Protein AF-A0A0Q7NDL2-F1 (afdb_monomer)

Solvent-accessible surface area (backbone atoms only — not comparable to full-atom values): 8083 Å² total; per-residue (Å²): 138,89,90,81,94,76,81,85,76,84,86,78,86,80,79,78,81,85,84,66,73,67,64,57,53,47,50,48,51,44,33,48,52,9,50,52,29,30,60,51,12,46,48,45,44,47,41,58,76,72,66,52,86,38,58,40,90,64,31,61,61,50,29,50,50,54,10,52,52,30,28,53,49,9,52,46,37,44,74,40,37,72,48,50,76,71,34,69,70,50,41,53,51,52,34,50,51,25,51,51,47,27,51,50,38,52,49,49,50,70,77,39,50,93,31,34,30,72,71,36,47,50,51,47,51,49,51,25,52,53,26,52,50,44,29,50,50,56,52,48,57,53,54,64,72,77,108

Foldseek 3Di:
DDDDPPPPDDDDDPPVPDDPPLLVVLLVLLLVLLVVLLVLLVVLVVCVVVVHPFFDDCLNVLSPCLSVVSNVLSVVSNVCSVVLQPDVVVLCVLLVVLVVLLVVLVVCCVVCVVGGDPVSNVSSVVSSVSSNVSNVSSVVSNVVVVD

Nearest PDB structures (foldseek):
  4etr-assembly2_B  TM=4.478E-01  e=3.528E+00  Pseudomonas aeruginosa PAO1
  4wpe-assembly1_A-2  TM=2.723E-01  e=2.191E+00  Saccharomyces cerevisiae S288C
  7myz-assembly1_C  TM=2.893E-01  e=4.136E+00  Homo sapiens

Sequence (147 aa):
MTSQVATVRMAYATKTSTGGAPVDVSSWTLRGVGAIRVLYGLVPLATLILGTDVGTGMAVPVFVVVGLVSVLLGLATVALTPRLLSRDDAVLTAVGVDAILVVLGVAALMVGWDQFTVAAAAVVLGGVVIGALSAAVVAIVTAVREA

Structure (mmCIF, N/CA/C/O backbone):
data_AF-A0A0Q7NDL2-F1
#
_entry.id   AF-A0A0Q7NDL2-F1
#
loop_
_atom_site.group_PDB
_atom_site.id
_atom_site.type_symbol
_atom_site.label_atom_id
_atom_site.label_alt_id
_atom_site.label_comp_id
_atom_site.label_asym_id
_atom_site.label_entity_id
_atom_site.label_seq_id
_atom_site.pdbx_PDB_ins_code
_atom_site.Cartn_x
_atom_site.Cartn_y
_atom_site.Cartn_z
_atom_site.occupancy
_atom_site.B_iso_or_equiv
_atom_site.auth_seq_id
_atom_site.auth_comp_id
_atom_site.auth_asym_id
_atom_site.auth_atom_id
_atom_site.pdbx_PDB_model_num
ATOM 1 N N . MET A 1 1 ? -20.482 39.141 55.958 1.00 41.72 1 MET A N 1
ATOM 2 C CA . MET A 1 1 ? -19.026 39.395 55.907 1.00 41.72 1 MET A CA 1
ATOM 3 C C . MET A 1 1 ? -18.343 38.224 56.604 1.00 41.72 1 MET A C 1
ATOM 5 O O . MET A 1 1 ? -18.544 38.056 57.792 1.00 41.72 1 MET A O 1
ATOM 9 N N . THR A 1 2 ? -17.932 37.201 55.847 1.00 49.91 2 THR A N 1
ATOM 10 C CA . THR A 1 2 ? -16.568 36.977 55.296 1.00 49.91 2 THR A CA 1
ATOM 11 C C . THR A 1 2 ? -15.677 36.192 56.255 1.00 49.91 2 THR A C 1
ATOM 13 O O . THR A 1 2 ? -15.144 36.779 57.185 1.00 49.91 2 THR A O 1
ATOM 16 N N . SER A 1 3 ? -15.476 34.898 55.979 1.00 45.28 3 SER A N 1
ATOM 17 C CA . SER A 1 3 ? -14.188 34.196 56.133 1.00 45.28 3 SER A CA 1
ATOM 18 C C . SER A 1 3 ? -14.387 32.689 55.933 1.00 45.28 3 SER A C 1
ATOM 20 O O . SER A 1 3 ? -14.753 31.992 56.869 1.00 45.28 3 SER A O 1
ATOM 22 N N . GLN A 1 4 ? -14.197 32.203 54.704 1.00 43.12 4 GLN A N 1
ATOM 23 C CA . GLN A 1 4 ? -13.490 30.944 54.398 1.00 43.12 4 GLN A CA 1
ATOM 24 C C . GLN A 1 4 ? -13.441 30.745 52.874 1.00 43.12 4 GLN A C 1
ATOM 26 O O . GLN A 1 4 ? -13.875 29.753 52.305 1.00 43.12 4 GLN A O 1
ATOM 31 N N . VAL A 1 5 ? -12.867 31.745 52.198 1.00 47.00 5 VAL A N 1
ATOM 32 C CA . VAL A 1 5 ? -12.422 31.682 50.792 1.00 47.00 5 VAL A CA 1
ATOM 33 C C . VAL A 1 5 ? -10.950 31.218 50.749 1.00 47.00 5 VAL A C 1
ATOM 35 O O . VAL A 1 5 ? -10.166 31.638 49.912 1.00 47.00 5 VAL A O 1
ATOM 38 N N . ALA A 1 6 ? -10.520 30.368 51.686 1.00 43.03 6 ALA A N 1
ATOM 39 C CA . ALA A 1 6 ? -9.099 30.067 51.903 1.00 43.03 6 ALA A CA 1
ATOM 40 C C . ALA A 1 6 ? -8.807 28.567 52.062 1.00 43.03 6 ALA A C 1
ATOM 42 O O . ALA A 1 6 ? -8.009 28.164 52.900 1.00 43.03 6 ALA A O 1
ATOM 43 N N . THR A 1 7 ? -9.433 27.725 51.240 1.00 44.97 7 THR A N 1
ATOM 44 C CA . THR A 1 7 ? -8.969 26.336 51.041 1.00 44.97 7 THR A CA 1
ATOM 45 C C . THR A 1 7 ? -8.846 26.005 49.555 1.00 44.97 7 THR A C 1
ATOM 47 O O . THR A 1 7 ? -9.022 24.876 49.116 1.00 44.97 7 THR A O 1
ATOM 50 N N . VAL A 1 8 ? -8.502 27.016 48.755 1.00 47.22 8 VAL A N 1
ATOM 51 C CA . VAL A 1 8 ? -7.820 26.809 47.479 1.00 47.22 8 VAL A CA 1
ATOM 52 C C . VAL A 1 8 ? -6.328 26.818 47.790 1.00 47.22 8 VAL A C 1
ATOM 54 O O . VAL A 1 8 ? -5.755 27.894 47.929 1.00 47.22 8 VAL A O 1
ATOM 57 N N . ARG A 1 9 ? -5.721 25.634 47.938 1.00 39.97 9 ARG A N 1
ATOM 58 C CA . ARG A 1 9 ? -4.350 25.274 47.509 1.00 39.97 9 ARG A CA 1
ATOM 59 C C . ARG A 1 9 ? -3.859 24.033 48.260 1.00 39.97 9 ARG A C 1
ATOM 61 O O . ARG A 1 9 ? -3.914 23.991 49.479 1.00 39.97 9 ARG A O 1
ATOM 68 N N . MET A 1 10 ? -3.271 23.123 47.481 1.00 38.53 10 MET A N 1
ATOM 69 C CA . MET A 1 10 ? -2.519 21.913 47.856 1.00 38.53 10 MET A CA 1
ATOM 70 C C . MET A 1 10 ? -3.386 20.677 48.133 1.00 38.53 10 MET A C 1
ATOM 72 O O . MET A 1 10 ? -4.056 20.578 49.146 1.00 38.53 10 MET A O 1
ATOM 76 N N . ALA A 1 11 ? -3.542 19.809 47.127 1.00 35.38 11 ALA A N 1
ATOM 77 C CA . ALA A 1 11 ? -2.609 18.714 46.794 1.00 35.38 11 ALA A CA 1
ATOM 78 C C . ALA A 1 11 ? -2.867 17.519 47.730 1.00 35.38 11 ALA A C 1
ATOM 80 O O . ALA A 1 11 ? -2.745 17.639 48.936 1.00 35.38 11 ALA A O 1
ATOM 81 N N . TYR A 1 12 ? -3.295 16.356 47.256 1.00 37.53 12 TYR A N 1
ATOM 82 C CA . TYR A 1 12 ? -2.601 15.539 46.273 1.00 37.53 12 TYR A CA 1
ATOM 83 C C . TYR A 1 12 ? -3.584 14.628 45.527 1.00 37.53 12 TYR A C 1
ATOM 85 O O . TYR A 1 12 ? -4.499 14.062 46.112 1.00 37.53 12 TYR A O 1
ATOM 93 N N . ALA A 1 13 ? -3.336 14.494 44.226 1.00 47.81 13 ALA A N 1
ATOM 94 C CA . ALA A 1 13 ? -3.452 13.265 43.451 1.00 47.81 13 ALA A CA 1
ATOM 95 C C . ALA A 1 13 ? -4.397 12.171 43.986 1.00 47.81 13 ALA A C 1
ATOM 97 O O . ALA A 1 13 ? -3.970 11.254 44.677 1.00 47.81 13 ALA A O 1
ATOM 98 N N . THR A 1 14 ? -5.615 12.134 43.453 1.00 39.78 14 THR A N 1
ATOM 99 C CA . THR A 1 14 ? -6.107 10.840 42.965 1.00 39.78 14 THR A CA 1
ATOM 100 C C . THR A 1 14 ? -6.342 10.992 41.479 1.00 39.78 14 THR A C 1
ATOM 102 O O . THR A 1 14 ? -7.440 11.232 40.992 1.00 39.78 14 THR A O 1
ATOM 105 N N . LYS A 1 15 ? -5.230 10.913 40.745 1.00 42.28 15 LYS A N 1
ATOM 106 C CA . LYS A 1 15 ? -5.245 10.471 39.360 1.00 42.28 15 LYS A CA 1
ATOM 107 C C . LYS A 1 15 ? -5.759 9.032 39.440 1.00 42.28 15 LYS A C 1
ATOM 109 O O . LYS A 1 15 ? -4.973 8.117 39.661 1.00 42.28 15 LYS A O 1
ATOM 114 N N . THR A 1 16 ? -7.072 8.829 39.370 1.00 41.41 16 THR A N 1
ATOM 115 C CA . THR A 1 16 ? -7.674 7.505 39.179 1.00 41.41 16 THR A CA 1
ATOM 116 C C . THR A 1 16 ? -7.369 7.060 37.751 1.00 41.41 16 THR A C 1
ATOM 118 O O . THR A 1 16 ? -8.187 7.082 36.839 1.00 41.41 16 THR A O 1
ATOM 121 N N . SER A 1 17 ? -6.100 6.712 37.552 1.00 52.62 17 SER A N 1
ATOM 122 C CA . SER A 1 17 ? -5.642 5.801 36.522 1.00 52.62 17 SER A CA 1
ATOM 123 C C . SER A 1 17 ? -6.274 4.447 36.815 1.00 52.62 17 SER A C 1
ATOM 125 O O . SER A 1 17 ? -5.868 3.845 37.801 1.00 52.62 17 SER A O 1
ATOM 127 N N . THR A 1 18 ? -7.242 4.032 35.988 1.00 46.09 18 THR A N 1
ATOM 128 C CA . THR A 1 18 ? -7.360 2.693 35.350 1.00 46.09 18 THR A CA 1
ATOM 129 C C . THR A 1 18 ? -8.759 2.475 34.739 1.00 46.09 18 THR A C 1
ATOM 131 O O . THR A 1 18 ? -9.476 1.547 35.093 1.00 46.09 18 THR A O 1
ATOM 134 N N . GLY A 1 19 ? -9.164 3.322 33.784 1.00 41.19 19 GLY A N 1
ATOM 135 C CA . GLY A 1 19 ? -10.409 3.115 33.016 1.00 41.19 19 GLY A CA 1
ATOM 136 C C . GLY A 1 19 ? -10.343 3.470 31.524 1.00 41.19 19 GLY A C 1
ATOM 137 O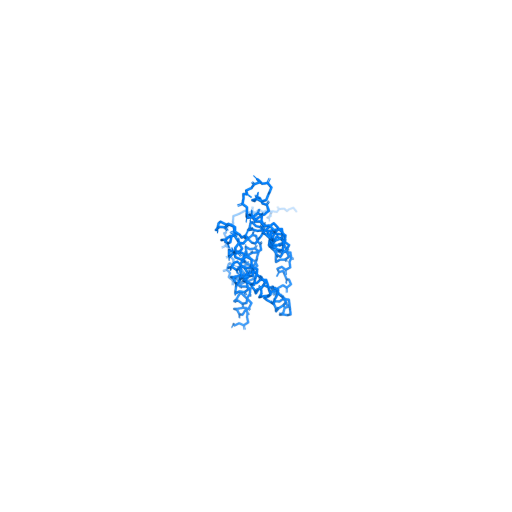 O . GLY A 1 19 ? -11.335 3.321 30.824 1.00 41.19 19 GLY A O 1
ATOM 138 N N . GLY A 1 20 ? -9.194 3.945 31.024 1.00 43.62 20 GLY A N 1
ATOM 139 C CA . GLY A 1 20 ? -9.036 4.461 29.651 1.00 43.62 20 GLY A CA 1
ATOM 140 C C . GLY A 1 20 ? -8.097 3.655 28.743 1.00 43.62 20 GLY A C 1
ATOM 141 O O . GLY A 1 20 ? -7.723 4.135 27.681 1.00 43.62 20 GLY A O 1
ATOM 142 N N . ALA A 1 21 ? -7.668 2.459 29.151 1.00 49.56 21 ALA A N 1
ATOM 143 C CA . ALA A 1 21 ? -6.491 1.810 28.564 1.00 49.56 21 ALA A CA 1
ATOM 144 C C . ALA A 1 21 ? -6.653 1.097 27.192 1.00 49.56 21 ALA A C 1
ATOM 146 O O . ALA A 1 21 ? -5.645 1.023 2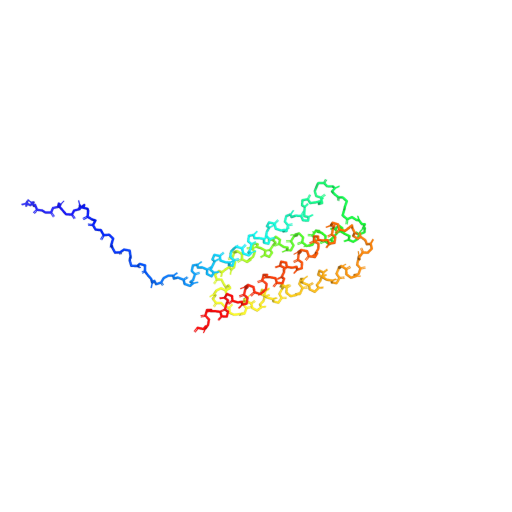6.495 1.00 49.56 21 ALA A O 1
ATOM 147 N N . PRO A 1 22 ? -7.824 0.602 26.728 1.00 55.19 22 PRO A N 1
ATOM 148 C CA . PRO A 1 22 ? -7.862 -0.116 25.444 1.00 55.19 22 PRO A CA 1
ATOM 149 C C . PRO A 1 22 ? -8.108 0.786 24.223 1.00 55.19 22 PRO A C 1
ATOM 151 O O . PRO A 1 22 ? -7.536 0.552 23.157 1.00 55.19 22 PRO A O 1
ATOM 154 N N . VAL A 1 23 ? -8.925 1.837 24.349 1.00 58.09 23 VAL A N 1
ATOM 155 C CA . VAL A 1 23 ? -9.317 2.677 23.197 1.00 58.09 23 VAL A CA 1
ATOM 156 C C . VAL A 1 23 ? -8.167 3.578 22.743 1.00 58.0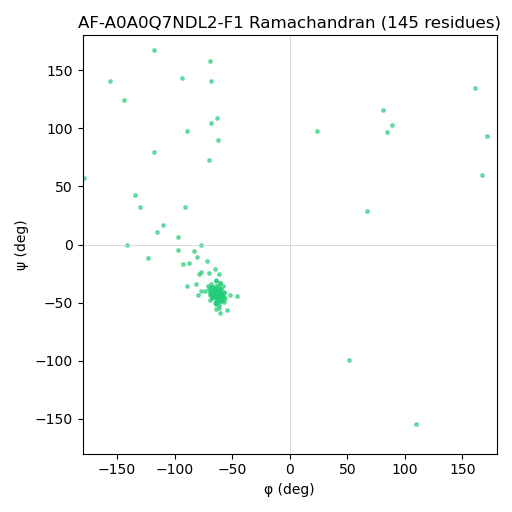9 23 VAL A C 1
ATOM 158 O O . VAL A 1 23 ? -7.926 3.707 21.542 1.00 58.09 23 VAL A O 1
ATOM 161 N N . ASP A 1 24 ? -7.419 4.148 23.690 1.00 68.38 24 ASP A N 1
ATOM 162 C CA . ASP A 1 24 ? -6.327 5.075 23.381 1.00 68.38 24 ASP A CA 1
ATOM 163 C C . ASP A 1 24 ? -5.172 4.353 22.667 1.00 68.38 24 ASP A C 1
ATOM 165 O O . ASP A 1 24 ? -4.722 4.798 21.610 1.00 68.38 24 ASP A O 1
ATOM 169 N N . VAL A 1 25 ? -4.780 3.170 23.159 1.00 72.62 25 VAL A N 1
ATOM 170 C CA . VAL A 1 25 ? -3.719 2.340 22.558 1.00 72.62 25 VAL A CA 1
ATOM 171 C C . VAL A 1 25 ? -4.129 1.822 21.177 1.00 72.62 25 VAL A C 1
ATOM 173 O O . VAL A 1 25 ? -3.346 1.917 20.234 1.00 72.62 25 VAL A O 1
ATOM 176 N N . SER A 1 26 ? -5.369 1.346 21.017 1.00 81.56 26 SER A N 1
ATOM 177 C CA . SER A 1 26 ? -5.878 0.863 19.722 1.00 81.56 26 SER A CA 1
ATOM 178 C C . SER A 1 26 ? -5.912 1.977 18.672 1.00 81.56 26 SER A C 1
ATOM 180 O O . SER A 1 26 ? -5.510 1.778 17.525 1.00 81.56 26 SER A O 1
ATOM 182 N N . SER A 1 27 ? -6.334 3.182 19.070 1.00 83.06 27 SER A N 1
ATOM 183 C CA . SER A 1 27 ? -6.349 4.348 18.183 1.00 83.06 27 SER A CA 1
ATOM 184 C C . SER A 1 27 ? -4.941 4.811 17.801 1.00 83.06 27 SER A C 1
ATOM 186 O O . SER A 1 27 ? -4.699 5.158 16.643 1.00 83.06 27 SER A O 1
ATOM 188 N N . TRP A 1 28 ? -3.998 4.772 18.747 1.00 87.12 28 TRP A N 1
ATOM 189 C CA . TRP A 1 28 ? -2.607 5.137 18.513 1.00 87.12 28 TRP A CA 1
ATOM 190 C C . TRP A 1 28 ? -1.929 4.156 17.556 1.00 87.12 28 TRP A C 1
ATOM 192 O O . TRP A 1 28 ? -1.291 4.590 16.599 1.00 87.12 28 TRP A O 1
ATOM 202 N N . THR A 1 29 ? -2.148 2.850 17.736 1.00 87.19 29 THR A N 1
ATOM 203 C CA . THR A 1 29 ? -1.622 1.809 16.843 1.00 87.19 29 THR A CA 1
ATOM 204 C C . THR A 1 29 ? -2.140 1.970 15.416 1.00 87.19 29 THR A C 1
ATOM 206 O O . THR A 1 29 ? -1.343 1.998 14.479 1.00 87.19 29 THR A O 1
ATOM 209 N N . LEU A 1 30 ? -3.454 2.147 15.229 1.00 87.06 30 LEU A N 1
ATOM 210 C CA . LEU A 1 30 ? -4.040 2.331 13.894 1.00 87.06 30 LEU A CA 1
ATOM 211 C C . LEU A 1 30 ? -3.515 3.598 13.204 1.00 87.06 30 LEU A C 1
ATOM 213 O O . LEU A 1 30 ? -3.170 3.572 12.021 1.00 87.06 30 LEU A O 1
ATOM 217 N N . ARG A 1 31 ? -3.380 4.702 13.948 1.00 88.12 31 ARG A N 1
ATOM 218 C CA . ARG A 1 31 ? -2.769 5.933 13.428 1.00 88.12 31 ARG A CA 1
ATOM 219 C C . ARG A 1 31 ? -1.292 5.746 13.091 1.00 88.12 31 ARG A C 1
ATOM 221 O O . ARG A 1 31 ? -0.843 6.274 12.078 1.00 88.12 31 ARG A O 1
ATOM 228 N N . GLY A 1 32 ? -0.559 4.983 13.899 1.00 89.31 32 GLY A N 1
ATOM 229 C CA . GLY A 1 32 ? 0.836 4.627 13.651 1.00 89.31 32 GLY A CA 1
ATOM 230 C C . GLY A 1 32 ? 1.008 3.851 12.346 1.00 89.31 32 GLY A C 1
ATOM 231 O O . GLY A 1 32 ? 1.837 4.228 11.521 1.00 89.31 32 GLY A O 1
ATOM 232 N N . VAL A 1 33 ? 0.166 2.840 12.102 1.00 91.38 33 VAL A N 1
ATOM 233 C CA . VAL A 1 33 ? 0.137 2.100 10.826 1.00 91.38 33 VAL A CA 1
ATOM 234 C C . VAL A 1 33 ? -0.135 3.042 9.653 1.00 91.38 33 VAL A C 1
ATOM 236 O O . VAL A 1 33 ? 0.566 2.994 8.641 1.00 91.38 33 VAL A O 1
ATOM 239 N N . GLY A 1 34 ? -1.111 3.940 9.802 1.00 90.06 34 GLY A N 1
ATOM 240 C CA . GLY A 1 34 ? -1.413 4.947 8.788 1.00 90.06 34 GLY A CA 1
ATOM 241 C C . GLY A 1 34 ? -0.229 5.877 8.496 1.00 90.06 34 GLY A C 1
ATOM 242 O O . GLY A 1 34 ? 0.112 6.095 7.336 1.00 90.06 34 GLY A O 1
ATOM 243 N N . ALA A 1 35 ? 0.463 6.363 9.529 1.00 91.69 35 ALA A N 1
ATOM 244 C CA . ALA A 1 35 ? 1.648 7.205 9.374 1.00 91.69 35 ALA A CA 1
ATOM 245 C C . ALA A 1 35 ? 2.805 6.468 8.679 1.00 91.69 35 ALA A C 1
ATOM 247 O O . ALA A 1 35 ? 3.413 7.018 7.762 1.00 91.69 35 ALA A O 1
ATOM 248 N N . ILE A 1 36 ? 3.070 5.211 9.057 1.00 93.62 36 ILE A N 1
ATOM 249 C CA . ILE A 1 36 ? 4.089 4.367 8.412 1.00 93.62 36 ILE A CA 1
ATOM 250 C C . ILE A 1 36 ? 3.778 4.198 6.925 1.00 93.62 36 ILE A C 1
ATOM 252 O O . ILE A 1 36 ? 4.675 4.328 6.098 1.00 93.62 36 ILE A O 1
ATOM 256 N N . ARG A 1 37 ? 2.511 3.971 6.567 1.00 92.94 37 ARG A N 1
ATOM 257 C CA . ARG A 1 37 ? 2.080 3.876 5.166 1.00 92.94 37 ARG A CA 1
ATOM 258 C C . ARG A 1 37 ? 2.305 5.152 4.379 1.00 92.94 37 ARG A C 1
ATOM 260 O O . ARG A 1 37 ? 2.779 5.077 3.250 1.00 92.94 37 ARG A O 1
ATOM 267 N N . VAL A 1 38 ? 1.999 6.308 4.967 1.00 94.62 38 VAL A N 1
ATOM 268 C CA . VAL A 1 38 ? 2.273 7.597 4.320 1.00 94.62 38 VAL A CA 1
ATOM 269 C C . VAL A 1 38 ? 3.769 7.753 4.083 1.00 94.62 38 VAL A C 1
ATOM 271 O O . VAL A 1 38 ? 4.175 7.992 2.950 1.00 94.62 38 VAL A O 1
ATOM 274 N N . LEU A 1 39 ? 4.588 7.563 5.121 1.00 95.44 39 LEU A N 1
ATOM 275 C CA . LEU A 1 39 ? 6.044 7.662 5.010 1.00 95.44 39 LEU A CA 1
ATOM 276 C C . LEU A 1 39 ? 6.593 6.700 3.959 1.00 95.44 39 LEU A C 1
ATOM 278 O O . LEU A 1 39 ? 7.445 7.079 3.160 1.00 95.44 39 LEU A O 1
ATOM 282 N N . TYR A 1 40 ? 6.065 5.480 3.924 1.00 94.06 40 TYR A N 1
ATOM 283 C CA . TYR A 1 40 ? 6.462 4.501 2.935 1.00 94.06 40 TYR A CA 1
ATOM 284 C C . TYR A 1 40 ? 6.057 4.896 1.520 1.00 94.06 40 TYR A C 1
ATOM 286 O O . TYR A 1 40 ? 6.875 4.810 0.614 1.00 94.06 40 TYR A O 1
ATOM 294 N N . GLY A 1 41 ? 4.827 5.369 1.318 1.00 92.94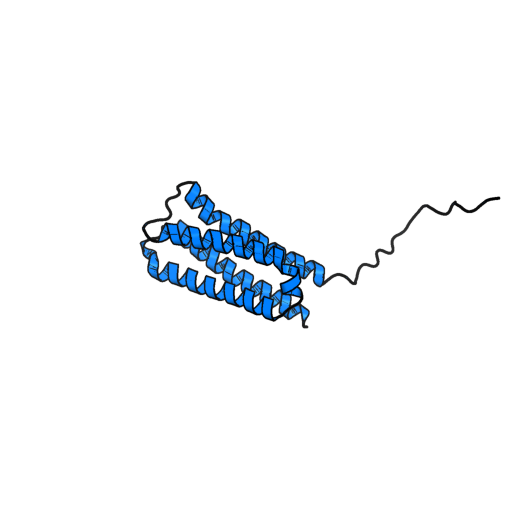 41 GLY A N 1
ATOM 295 C CA . GLY A 1 41 ? 4.345 5.808 0.011 1.00 92.94 41 GLY A CA 1
ATOM 296 C C . GLY A 1 41 ? 5.140 6.979 -0.565 1.00 92.94 41 GLY A C 1
ATOM 297 O O . GLY A 1 41 ? 5.243 7.111 -1.782 1.00 92.94 41 GLY A O 1
ATOM 298 N N . LEU A 1 42 ? 5.781 7.783 0.287 1.00 95.56 42 LEU A N 1
ATOM 299 C CA . LEU A 1 42 ? 6.712 8.817 -0.157 1.00 95.56 42 LEU A CA 1
ATOM 300 C C . LEU A 1 42 ? 8.019 8.249 -0.722 1.00 95.56 42 LEU A C 1
ATOM 302 O O . LEU A 1 42 ? 8.630 8.921 -1.542 1.00 95.56 42 LEU A O 1
ATOM 306 N N . VAL A 1 43 ? 8.441 7.036 -0.351 1.00 95.12 43 VAL A N 1
ATOM 307 C CA . VAL A 1 43 ? 9.686 6.422 -0.846 1.00 95.12 43 VAL A CA 1
ATOM 308 C C . VAL A 1 43 ? 9.676 6.242 -2.371 1.00 95.12 43 VAL A C 1
ATOM 310 O O . VAL A 1 43 ? 10.530 6.846 -3.017 1.00 95.12 43 VAL A O 1
ATOM 313 N N . PRO A 1 44 ? 8.735 5.497 -2.990 1.00 92.62 44 PRO A N 1
ATOM 314 C CA . PRO A 1 44 ? 8.709 5.338 -4.445 1.00 92.62 44 PRO A CA 1
ATOM 315 C C . PRO A 1 44 ? 8.462 6.666 -5.180 1.00 92.62 44 PRO A C 1
ATOM 317 O O . PRO A 1 44 ? 8.965 6.873 -6.282 1.00 92.62 44 PRO A O 1
ATOM 320 N N . LEU A 1 45 ? 7.726 7.607 -4.579 1.00 93.94 45 LEU A N 1
ATOM 321 C CA . LEU A 1 45 ? 7.539 8.935 -5.172 1.00 93.94 45 LEU A CA 1
ATOM 322 C C . LEU A 1 45 ? 8.841 9.741 -5.152 1.00 93.94 45 LEU A C 1
ATOM 324 O O . LEU A 1 45 ? 9.207 10.345 -6.157 1.00 93.94 45 LEU A O 1
ATOM 328 N N . ALA A 1 46 ? 9.575 9.711 -4.040 1.00 93.75 46 ALA A N 1
ATOM 329 C CA . ALA A 1 46 ? 10.864 10.372 -3.914 1.00 93.75 46 ALA A CA 1
ATOM 330 C C . ALA A 1 46 ? 11.896 9.769 -4.869 1.00 93.75 46 ALA A C 1
ATOM 332 O O . ALA A 1 46 ? 12.615 10.522 -5.517 1.00 93.75 46 ALA A O 1
ATOM 333 N N . THR A 1 47 ? 11.942 8.441 -5.031 1.00 91.75 47 THR A N 1
ATOM 334 C CA . THR A 1 47 ? 12.867 7.807 -5.987 1.00 91.75 47 THR A CA 1
ATOM 335 C C . THR A 1 47 ? 12.603 8.259 -7.422 1.00 91.75 47 THR A C 1
ATOM 337 O O . THR A 1 47 ? 13.555 8.507 -8.160 1.00 91.75 47 THR A O 1
ATOM 340 N N . LEU A 1 48 ? 11.329 8.434 -7.802 1.00 91.81 48 LEU A N 1
ATOM 341 C CA . LEU A 1 48 ? 10.959 8.972 -9.114 1.00 91.81 48 LEU A CA 1
ATOM 342 C C . LEU A 1 48 ? 11.353 10.448 -9.260 1.00 91.81 48 LEU A C 1
ATOM 344 O O . LEU A 1 48 ? 11.945 10.825 -10.267 1.00 91.81 48 LEU A O 1
ATOM 348 N N . ILE A 1 49 ? 11.061 11.280 -8.254 1.00 93.06 49 ILE A N 1
ATOM 349 C CA . ILE A 1 49 ? 11.377 12.720 -8.271 1.00 93.06 49 ILE A CA 1
ATOM 350 C C . ILE A 1 49 ? 12.888 12.959 -8.342 1.00 93.06 49 ILE A C 1
ATOM 352 O O . ILE A 1 49 ? 13.342 13.854 -9.049 1.00 93.06 49 ILE A O 1
ATOM 356 N N . LEU A 1 50 ? 13.668 12.150 -7.625 1.00 92.31 50 LEU A N 1
ATOM 357 C CA . LEU A 1 50 ? 15.127 12.239 -7.595 1.00 92.31 50 LEU A CA 1
ATOM 358 C C . LEU A 1 50 ? 15.792 11.653 -8.853 1.00 92.31 50 LEU A C 1
ATOM 360 O O . LEU A 1 50 ? 17.016 11.668 -8.944 1.00 92.31 50 LEU A O 1
ATOM 364 N N . GLY A 1 51 ? 15.016 11.134 -9.813 1.00 85.69 51 GLY A N 1
ATOM 365 C CA . GLY A 1 51 ? 15.539 10.573 -11.060 1.00 85.69 51 GLY A CA 1
ATOM 366 C C . GLY A 1 51 ? 16.350 9.293 -10.860 1.00 85.69 51 GLY A C 1
ATOM 367 O O . GLY A 1 51 ? 17.276 9.029 -11.622 1.00 85.69 51 GLY A O 1
ATOM 368 N N . THR A 1 52 ? 16.041 8.515 -9.817 1.00 89.06 52 THR A N 1
ATOM 369 C CA . THR A 1 52 ? 16.713 7.231 -9.573 1.00 89.06 52 THR A CA 1
ATOM 370 C C . THR A 1 52 ? 16.319 6.233 -10.658 1.00 89.06 52 THR A C 1
ATOM 372 O O . THR A 1 52 ? 15.152 6.173 -11.047 1.00 89.06 52 THR A O 1
ATOM 375 N N . ASP A 1 53 ? 17.271 5.422 -11.119 1.00 89.44 53 ASP A N 1
ATOM 376 C CA . ASP A 1 53 ? 16.976 4.342 -12.057 1.00 89.44 53 ASP A CA 1
ATOM 377 C C . ASP A 1 53 ? 16.138 3.245 -11.376 1.00 89.44 53 ASP A C 1
ATOM 379 O O . ASP A 1 53 ? 16.619 2.454 -10.555 1.00 89.44 53 ASP A O 1
ATOM 383 N N . VAL A 1 54 ? 14.847 3.232 -11.702 1.00 89.06 54 VAL A N 1
ATOM 384 C CA . VAL A 1 54 ? 13.872 2.246 -11.219 1.00 89.06 54 VAL A CA 1
ATOM 385 C C . VAL A 1 54 ? 13.649 1.107 -12.217 1.00 89.06 54 VAL A C 1
ATOM 387 O O . VAL A 1 54 ? 12.956 0.142 -11.895 1.00 89.06 54 VAL A O 1
ATOM 390 N N . GLY A 1 55 ? 14.256 1.192 -13.403 1.00 90.31 55 GLY A N 1
ATOM 391 C CA . GLY A 1 55 ? 14.083 0.247 -14.495 1.00 90.31 55 GLY A CA 1
ATOM 392 C C . GLY A 1 55 ? 13.312 0.833 -15.678 1.00 90.31 55 GLY A C 1
ATOM 393 O O . GLY A 1 55 ? 13.317 2.039 -15.924 1.00 90.31 55 GLY A O 1
ATOM 394 N N . THR A 1 56 ? 12.659 -0.034 -16.448 1.00 88.00 56 THR A N 1
ATOM 395 C CA . THR A 1 56 ? 12.085 0.307 -17.759 1.00 88.00 56 THR A CA 1
ATOM 396 C C . THR A 1 56 ? 10.566 0.142 -17.791 1.00 88.00 56 THR A C 1
ATOM 398 O O . THR A 1 56 ? 9.974 -0.436 -16.881 1.00 88.00 56 THR A O 1
ATOM 401 N N . GLY A 1 57 ? 9.925 0.671 -18.842 1.00 85.50 57 GLY A N 1
ATOM 402 C CA . GLY A 1 57 ? 8.533 0.375 -19.201 1.00 85.50 57 GLY A CA 1
ATOM 403 C C . GLY A 1 57 ? 7.533 0.549 -18.055 1.00 85.50 57 GLY A C 1
ATOM 404 O O . GLY A 1 57 ? 7.099 1.664 -17.762 1.00 85.50 57 GLY A O 1
ATOM 405 N N . MET A 1 58 ? 7.160 -0.568 -17.422 1.00 86.25 58 MET A N 1
ATOM 406 C CA . MET A 1 58 ? 6.148 -0.633 -16.366 1.00 86.25 58 MET A CA 1
ATOM 407 C C . MET A 1 58 ? 6.649 -0.228 -14.972 1.00 86.25 58 MET A C 1
ATOM 409 O O . MET A 1 58 ? 5.825 -0.021 -14.080 1.00 86.25 58 MET A O 1
ATOM 413 N N . ALA A 1 59 ? 7.958 -0.066 -14.757 1.00 87.38 59 ALA A N 1
ATOM 414 C CA . ALA A 1 59 ? 8.495 0.251 -13.433 1.00 87.38 59 ALA A CA 1
ATOM 415 C C . ALA A 1 59 ? 7.979 1.596 -12.892 1.00 87.38 59 ALA A C 1
ATOM 417 O O . ALA A 1 59 ? 7.514 1.685 -11.755 1.00 87.38 59 ALA A O 1
ATOM 418 N N . VAL A 1 60 ? 7.977 2.632 -13.735 1.00 91.00 60 VAL A N 1
ATOM 419 C CA . VAL A 1 60 ? 7.497 3.976 -13.380 1.00 91.00 60 VAL A CA 1
ATOM 420 C C . VAL A 1 60 ? 6.012 3.987 -12.990 1.00 91.00 60 VAL A C 1
ATOM 422 O O . VAL A 1 60 ? 5.708 4.449 -11.888 1.00 91.00 60 VAL A O 1
ATOM 425 N N . PRO A 1 61 ? 5.065 3.487 -13.813 1.00 91.88 61 PRO A N 1
ATOM 426 C CA . PRO A 1 61 ? 3.656 3.491 -13.427 1.00 91.88 61 PRO A CA 1
ATOM 427 C C . PRO A 1 61 ? 3.392 2.646 -12.177 1.00 91.88 61 PRO A C 1
ATOM 429 O O . PRO A 1 61 ? 2.590 3.061 -11.342 1.00 91.88 61 PRO A O 1
ATOM 432 N N . VAL A 1 62 ? 4.097 1.524 -11.981 1.00 92.00 62 VAL A N 1
ATOM 433 C CA . VAL A 1 62 ? 3.983 0.742 -10.738 1.00 92.00 62 VAL A CA 1
ATOM 434 C C . VAL A 1 62 ? 4.435 1.564 -9.531 1.00 92.00 62 VAL A C 1
ATOM 436 O O . VAL A 1 62 ? 3.733 1.585 -8.526 1.00 92.00 62 VAL A O 1
ATOM 439 N N . PHE A 1 63 ? 5.538 2.306 -9.628 1.00 93.44 63 PHE A N 1
ATOM 440 C CA . PHE A 1 63 ? 6.010 3.177 -8.547 1.00 93.44 63 PHE A CA 1
ATOM 441 C C . PHE A 1 63 ? 5.027 4.298 -8.213 1.00 93.44 63 PHE A C 1
ATOM 443 O O . PHE A 1 63 ? 4.771 4.564 -7.037 1.00 93.44 63 PHE A O 1
ATOM 450 N N . VAL A 1 64 ? 4.441 4.927 -9.235 1.00 94.12 64 VAL A N 1
ATOM 451 C CA . VAL A 1 64 ? 3.405 5.950 -9.045 1.00 94.12 64 VAL A CA 1
ATOM 452 C C . VAL A 1 64 ? 2.200 5.354 -8.321 1.00 94.12 64 VAL A C 1
ATOM 454 O O . VAL A 1 64 ? 1.736 5.928 -7.337 1.00 94.12 64 VAL A O 1
ATOM 457 N N . VAL A 1 65 ? 1.717 4.189 -8.763 1.00 93.88 65 VAL A N 1
ATOM 458 C CA . VAL A 1 65 ? 0.565 3.518 -8.146 1.00 93.88 65 VAL A CA 1
ATOM 459 C C . VAL A 1 65 ? 0.880 3.106 -6.710 1.00 93.88 65 VAL A C 1
ATOM 461 O O . VAL A 1 65 ? 0.134 3.472 -5.806 1.00 93.88 65 VAL A O 1
ATOM 464 N N . VAL A 1 66 ? 1.992 2.406 -6.473 1.00 92.12 66 VAL A N 1
ATOM 465 C CA . VAL A 1 66 ? 2.403 1.962 -5.131 1.00 92.12 66 VAL A CA 1
ATOM 466 C C . VAL A 1 66 ? 2.552 3.157 -4.192 1.00 92.12 66 VAL A C 1
ATOM 468 O O . VAL A 1 66 ? 2.039 3.120 -3.073 1.00 92.12 66 VAL A O 1
ATOM 471 N N . GLY A 1 67 ? 3.195 4.234 -4.646 1.00 92.00 67 GLY A N 1
ATOM 472 C CA . GLY A 1 67 ? 3.386 5.445 -3.859 1.00 92.00 67 GLY A CA 1
ATOM 473 C C . GLY A 1 67 ? 2.079 6.144 -3.510 1.00 92.00 67 GLY A C 1
ATOM 474 O O . GLY A 1 67 ? 1.771 6.334 -2.332 1.00 92.00 67 GLY A O 1
ATOM 475 N N . LEU A 1 68 ? 1.273 6.480 -4.521 1.00 95.38 68 LEU A N 1
ATOM 476 C CA . LEU A 1 68 ? 0.008 7.186 -4.321 1.00 95.38 68 LEU A CA 1
ATOM 477 C C . LEU A 1 68 ? -0.971 6.375 -3.480 1.00 95.38 68 LEU A C 1
ATOM 479 O O . LEU A 1 68 ? -1.555 6.909 -2.540 1.00 95.38 68 LEU A O 1
ATOM 483 N N . VAL A 1 69 ? -1.136 5.087 -3.781 1.00 94.00 69 VAL A N 1
ATOM 484 C CA . VAL A 1 69 ? -2.063 4.231 -3.039 1.00 94.00 69 VAL A CA 1
ATOM 485 C C . VAL A 1 69 ? -1.617 4.084 -1.586 1.00 94.00 69 VAL A C 1
ATOM 487 O O . VAL A 1 69 ? -2.449 4.208 -0.690 1.00 94.00 69 VAL A O 1
ATOM 490 N N . SER A 1 70 ? -0.318 3.908 -1.324 1.00 92.31 70 SER A N 1
ATOM 491 C CA . SER A 1 70 ? 0.199 3.827 0.049 1.00 92.31 70 SER A CA 1
ATOM 492 C C . SER A 1 70 ? -0.052 5.116 0.835 1.00 92.31 70 SER A C 1
ATOM 494 O O . SER A 1 70 ? -0.501 5.054 1.980 1.00 92.31 70 SER A O 1
ATOM 496 N N . VAL A 1 71 ? 0.163 6.286 0.220 1.00 94.75 71 VAL A N 1
ATOM 497 C CA . VAL A 1 71 ? -0.139 7.581 0.853 1.00 94.75 71 VAL A CA 1
ATOM 498 C C . VAL A 1 71 ? -1.634 7.725 1.122 1.00 94.75 71 VAL A C 1
ATOM 500 O O . VAL A 1 71 ? -2.025 8.033 2.247 1.00 94.75 71 VAL A O 1
ATOM 503 N N . LEU A 1 72 ? -2.478 7.481 0.117 1.00 94.94 72 LEU A N 1
ATOM 504 C CA . LEU A 1 72 ? -3.928 7.633 0.239 1.00 94.94 72 LEU A CA 1
ATOM 505 C C . LEU A 1 72 ? -4.506 6.699 1.301 1.00 94.94 72 LEU A C 1
ATOM 507 O O . LEU A 1 72 ? -5.305 7.140 2.126 1.00 94.94 72 LEU A O 1
ATOM 511 N N . LEU A 1 73 ? -4.074 5.439 1.329 1.00 90.56 73 LEU A N 1
ATOM 512 C CA . LEU A 1 73 ? -4.512 4.493 2.348 1.00 90.56 73 LEU A CA 1
ATOM 513 C C . LEU A 1 73 ? -3.957 4.823 3.723 1.00 90.56 73 LEU A C 1
ATOM 515 O O . LEU A 1 73 ? -4.689 4.711 4.697 1.00 90.56 73 LEU A O 1
ATOM 519 N N . GLY A 1 74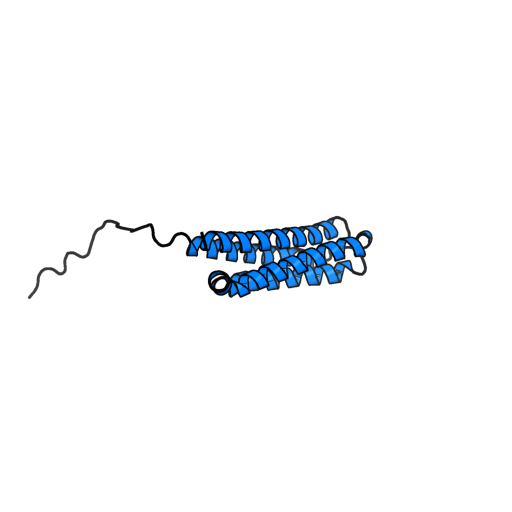 ? -2.708 5.276 3.823 1.00 88.50 74 GLY A N 1
ATOM 520 C CA . GLY A 1 74 ? -2.156 5.743 5.089 1.00 88.50 74 GLY A CA 1
ATOM 521 C C . GLY A 1 74 ? -2.973 6.896 5.678 1.00 88.50 74 GLY A C 1
ATOM 522 O O . GLY A 1 74 ? -3.394 6.832 6.835 1.00 88.50 74 GLY A O 1
ATOM 523 N N . LEU A 1 75 ? -3.288 7.904 4.859 1.00 92.56 75 LEU A N 1
ATOM 524 C CA . LEU A 1 75 ? -4.156 9.021 5.243 1.00 92.56 75 LEU A CA 1
ATOM 525 C C . LEU A 1 75 ? -5.571 8.551 5.599 1.00 92.56 75 LEU A C 1
ATOM 527 O O . LEU A 1 75 ? -6.123 8.996 6.606 1.00 92.56 75 LEU A O 1
ATOM 531 N N . ALA A 1 76 ? -6.144 7.633 4.817 1.00 89.56 76 ALA A N 1
ATOM 532 C CA . ALA A 1 76 ? -7.462 7.069 5.082 1.00 89.56 76 ALA A CA 1
ATOM 533 C C . ALA A 1 76 ? -7.492 6.312 6.417 1.00 89.56 76 ALA A C 1
ATOM 535 O O . ALA A 1 76 ? -8.411 6.527 7.201 1.00 89.56 76 ALA A O 1
ATOM 536 N N . THR A 1 77 ? -6.477 5.503 6.734 1.00 88.19 77 THR A N 1
ATOM 537 C CA . THR A 1 77 ? -6.381 4.794 8.018 1.00 88.19 77 THR A CA 1
ATOM 538 C C . THR A 1 77 ? -6.328 5.778 9.188 1.00 88.19 77 THR A C 1
ATOM 540 O O . THR A 1 77 ? -7.066 5.608 10.161 1.00 88.19 77 THR A O 1
ATOM 543 N N . VAL A 1 78 ? -5.533 6.854 9.090 1.00 89.50 78 VAL A N 1
ATOM 544 C CA . VAL A 1 78 ? -5.474 7.894 10.136 1.00 89.50 78 VAL A CA 1
ATOM 545 C C . VAL A 1 78 ? -6.822 8.608 10.284 1.00 89.50 78 VAL A C 1
ATOM 547 O O . VAL A 1 78 ? -7.332 8.747 11.398 1.00 89.50 78 VAL A O 1
ATOM 550 N N . ALA A 1 79 ? -7.422 9.042 9.173 1.00 89.12 79 ALA A N 1
ATOM 551 C CA . ALA A 1 79 ? -8.666 9.811 9.175 1.00 89.12 79 ALA A CA 1
ATOM 552 C C . ALA A 1 79 ? -9.877 8.976 9.625 1.00 89.12 79 ALA A C 1
ATOM 554 O O . ALA A 1 79 ? -10.759 9.471 10.327 1.00 89.12 79 ALA A O 1
ATOM 555 N N . LEU A 1 80 ? -9.914 7.698 9.245 1.00 87.69 80 LEU A N 1
ATOM 556 C CA . LEU A 1 80 ? -11.023 6.781 9.502 1.00 87.69 80 LEU A CA 1
ATOM 557 C C . LEU A 1 80 ? -10.802 5.897 10.734 1.00 87.69 80 LEU A C 1
ATOM 559 O O . LEU A 1 80 ? -11.655 5.060 11.018 1.00 87.69 80 LEU A O 1
ATOM 563 N N . THR A 1 81 ? -9.734 6.111 11.512 1.00 86.62 81 THR A N 1
ATOM 564 C CA . THR A 1 81 ? -9.475 5.385 12.770 1.00 86.62 81 THR A CA 1
ATOM 565 C C . THR A 1 81 ? -10.718 5.290 13.676 1.00 86.62 81 THR A C 1
ATOM 567 O O . THR A 1 81 ? -11.022 4.189 14.131 1.00 86.62 81 THR A O 1
ATOM 570 N N . PRO A 1 82 ? -11.520 6.357 13.898 1.00 83.56 82 PRO A N 1
ATOM 571 C CA . PRO A 1 82 ? -12.730 6.243 14.720 1.00 83.56 82 PRO A CA 1
ATOM 572 C C . PRO A 1 82 ? -13.791 5.299 14.129 1.00 83.56 82 PRO A C 1
ATOM 574 O O . PRO A 1 82 ? -14.542 4.668 14.869 1.00 83.56 82 PRO A O 1
ATOM 577 N N . ARG A 1 83 ? -13.867 5.195 12.794 1.00 80.69 83 ARG A N 1
ATOM 578 C CA . ARG A 1 83 ? -14.800 4.295 12.097 1.00 80.69 83 ARG A CA 1
ATOM 579 C C . ARG A 1 83 ? -14.323 2.847 12.138 1.00 80.69 83 ARG A C 1
ATOM 581 O O . ARG A 1 83 ? -15.138 1.972 12.393 1.00 80.69 83 ARG A O 1
ATOM 588 N N . LEU A 1 84 ? -13.021 2.613 11.971 1.00 79.25 84 LEU A N 1
ATOM 589 C CA . LEU A 1 84 ? -12.409 1.288 12.128 1.00 79.25 84 LEU A CA 1
ATOM 590 C C . LEU A 1 84 ? -12.603 0.732 13.545 1.00 79.25 84 LEU A C 1
ATOM 592 O O . LEU A 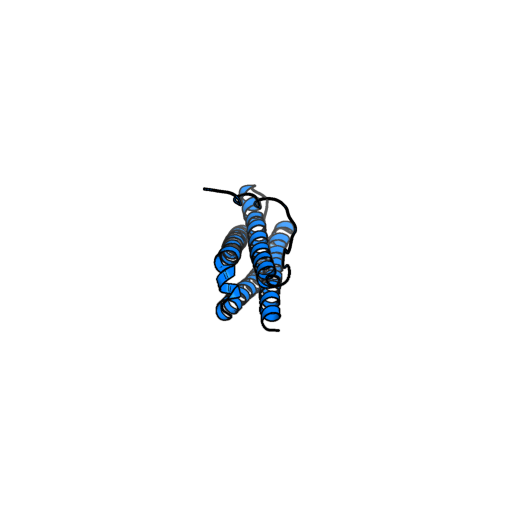1 84 ? -12.784 -0.463 13.719 1.00 79.25 84 LEU A O 1
ATOM 596 N N . LEU A 1 85 ? -12.630 1.606 14.554 1.00 82.75 85 LEU A N 1
ATOM 597 C CA . LEU A 1 85 ? -12.900 1.225 15.941 1.00 82.75 85 LEU A CA 1
ATOM 598 C C . LEU A 1 85 ? -14.391 1.095 16.275 1.00 82.75 85 LEU A C 1
ATOM 600 O O . LEU A 1 85 ? -14.715 0.745 17.403 1.00 82.75 85 LEU A O 1
ATOM 604 N N . SER A 1 86 ? -15.316 1.424 15.372 1.00 84.69 86 SER A N 1
ATOM 605 C CA . SER A 1 86 ? -16.758 1.404 15.674 1.00 84.69 86 SER A CA 1
ATOM 606 C C . SER A 1 86 ? -17.589 0.515 14.757 1.00 84.69 86 SER A C 1
ATOM 608 O O . SER A 1 86 ? -18.758 0.302 15.068 1.00 84.69 86 SER A O 1
ATOM 610 N N . ARG A 1 87 ? -17.0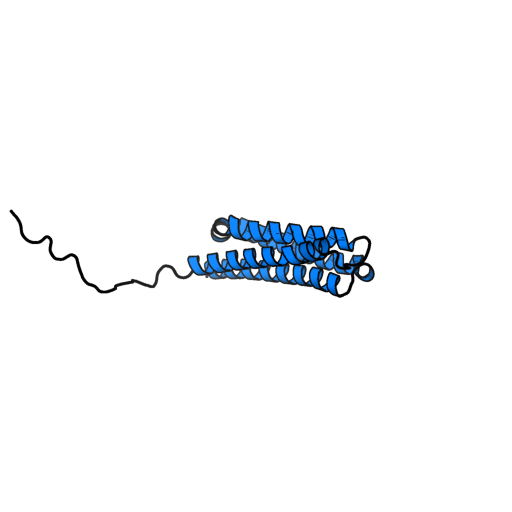34 0.018 13.643 1.00 85.44 87 ARG A N 1
ATOM 611 C CA . ARG A 1 87 ? -17.769 -0.776 12.649 1.00 85.44 87 ARG A CA 1
ATOM 612 C C . ARG A 1 87 ? -16.910 -1.880 12.042 1.00 85.44 87 ARG A C 1
ATOM 614 O O . ARG A 1 87 ? -15.911 -1.577 11.390 1.00 85.44 87 ARG A O 1
ATOM 621 N N . ASP A 1 88 ? -17.387 -3.113 12.130 1.00 83.88 88 ASP A N 1
ATOM 622 C CA . ASP A 1 88 ? -16.688 -4.298 11.615 1.00 83.88 88 ASP A CA 1
ATOM 623 C C . ASP A 1 88 ? -16.621 -4.298 10.080 1.00 83.88 88 ASP A C 1
ATOM 625 O O . ASP A 1 88 ? -15.592 -4.634 9.496 1.00 83.88 88 ASP A O 1
ATOM 629 N N . ASP A 1 89 ? -17.651 -3.777 9.403 1.00 85.56 89 ASP A N 1
ATOM 630 C CA . ASP A 1 89 ? -17.653 -3.609 7.940 1.00 85.56 89 ASP A CA 1
ATOM 631 C C . ASP A 1 89 ? -16.484 -2.737 7.448 1.00 85.56 89 ASP A C 1
ATOM 633 O O . ASP A 1 89 ? -15.911 -2.969 6.379 1.00 85.56 89 ASP A O 1
ATOM 637 N N . ALA A 1 90 ? -16.106 -1.718 8.230 1.00 84.12 90 ALA A N 1
ATOM 638 C CA . ALA A 1 90 ? -14.988 -0.842 7.892 1.00 84.12 90 ALA A CA 1
ATOM 639 C C . ALA A 1 90 ? -13.646 -1.574 8.035 1.00 84.12 90 ALA A C 1
ATOM 641 O O . ALA A 1 90 ? -12.742 -1.354 7.227 1.00 84.12 90 ALA A O 1
ATOM 642 N N . VAL A 1 91 ? -13.536 -2.465 9.024 1.00 84.94 91 VAL A N 1
ATOM 643 C CA . VAL A 1 91 ? -12.372 -3.333 9.244 1.00 84.94 91 VAL A CA 1
ATOM 644 C C . VAL A 1 91 ? -12.223 -4.311 8.084 1.00 84.94 91 VAL A C 1
ATOM 646 O O . VAL A 1 91 ? -11.156 -4.370 7.476 1.00 84.94 91 VAL A O 1
ATOM 649 N N . LEU A 1 92 ? -13.301 -5.013 7.717 1.00 88.12 92 LEU A N 1
ATOM 650 C CA . LEU A 1 92 ? -13.294 -5.968 6.607 1.00 88.12 92 LEU A CA 1
ATOM 651 C C . LEU A 1 92 ? -12.918 -5.288 5.287 1.00 88.12 92 LEU A C 1
ATOM 653 O O . LEU A 1 92 ? -12.116 -5.815 4.519 1.00 88.12 92 LEU A O 1
ATOM 657 N N . THR A 1 93 ? -13.447 -4.084 5.050 1.00 87.81 93 THR A N 1
ATOM 658 C CA . THR A 1 93 ? -13.104 -3.288 3.866 1.00 87.81 93 THR A CA 1
ATOM 659 C C . THR A 1 93 ? -11.622 -2.910 3.861 1.00 87.81 93 THR A C 1
ATOM 661 O O . THR A 1 93 ? -10.961 -3.060 2.837 1.00 87.81 93 THR A O 1
ATOM 664 N N . ALA A 1 94 ? -11.073 -2.458 4.993 1.00 86.38 94 ALA A N 1
ATOM 665 C CA . ALA A 1 94 ? -9.661 -2.088 5.097 1.00 86.38 94 ALA A CA 1
ATOM 666 C C . ALA A 1 94 ? -8.731 -3.292 4.866 1.00 86.38 94 ALA A C 1
ATOM 668 O O . ALA A 1 94 ? -7.807 -3.211 4.059 1.00 86.38 94 ALA A O 1
ATOM 669 N N . VAL A 1 95 ? -9.019 -4.427 5.510 1.00 90.00 95 VAL A N 1
ATOM 670 C CA . VAL A 1 95 ? -8.268 -5.681 5.332 1.00 90.00 95 VAL A CA 1
ATOM 671 C C . VAL A 1 95 ? -8.380 -6.190 3.893 1.00 90.00 95 VAL A C 1
ATOM 673 O O . VAL A 1 95 ? -7.382 -6.605 3.307 1.00 90.00 95 VAL A O 1
ATOM 676 N N . GLY A 1 96 ? -9.570 -6.120 3.292 1.00 89.44 96 GLY A N 1
ATOM 677 C CA . GLY A 1 96 ? -9.801 -6.526 1.906 1.00 89.44 96 GLY A CA 1
ATOM 678 C C . GLY A 1 96 ? -9.013 -5.682 0.903 1.00 89.44 96 GLY A C 1
ATOM 679 O O . GLY A 1 96 ? -8.386 -6.228 -0.003 1.00 89.44 96 GLY A O 1
ATOM 680 N N . VAL A 1 97 ? -8.985 -4.360 1.090 1.00 90.81 97 VAL A N 1
ATOM 681 C CA . VAL A 1 97 ? -8.177 -3.451 0.262 1.00 90.81 97 VAL A CA 1
ATOM 682 C C . VAL A 1 97 ? -6.687 -3.776 0.388 1.00 90.81 97 VAL A C 1
ATOM 684 O O . VAL A 1 97 ? -5.991 -3.856 -0.624 1.00 90.81 97 VAL A O 1
ATOM 687 N N . ASP A 1 98 ? -6.205 -4.033 1.603 1.00 91.69 98 ASP A N 1
ATOM 688 C CA . ASP A 1 98 ? -4.810 -4.403 1.845 1.00 91.69 98 ASP A CA 1
ATO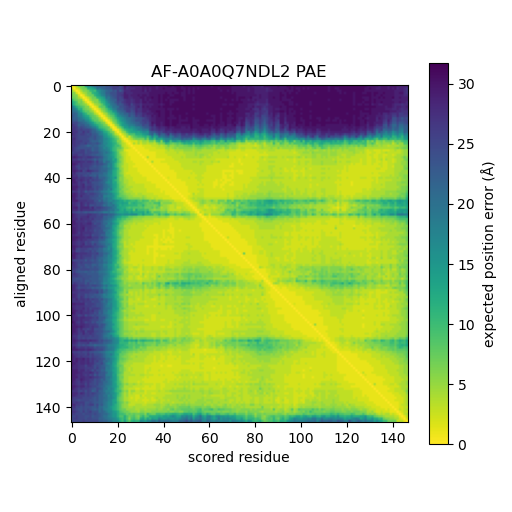M 689 C C . ASP A 1 98 ? -4.441 -5.735 1.176 1.00 91.69 98 ASP A C 1
ATOM 691 O O . ASP A 1 98 ? -3.391 -5.840 0.540 1.00 91.69 98 ASP A O 1
ATOM 695 N N . ALA A 1 99 ? -5.324 -6.734 1.255 1.00 90.75 99 ALA A N 1
ATOM 696 C CA . ALA A 1 99 ? -5.135 -8.027 0.604 1.00 90.75 99 ALA A CA 1
ATOM 697 C C . ALA A 1 99 ? -5.068 -7.899 -0.926 1.00 90.75 99 ALA A C 1
ATOM 699 O O . ALA A 1 99 ? -4.190 -8.488 -1.557 1.00 90.75 99 ALA A O 1
ATOM 700 N N . ILE A 1 100 ? -5.946 -7.089 -1.528 1.00 92.75 100 ILE A N 1
ATOM 701 C CA . ILE A 1 100 ? -5.916 -6.817 -2.973 1.00 92.75 100 ILE A CA 1
ATOM 702 C C . ILE A 1 100 ? -4.579 -6.186 -3.367 1.00 92.75 100 ILE A C 1
ATOM 704 O O . ILE A 1 100 ? -3.979 -6.593 -4.359 1.00 92.75 100 ILE A O 1
ATOM 708 N N . LEU A 1 101 ? -4.071 -5.231 -2.587 1.00 90.31 101 LEU A N 1
ATOM 709 C CA . LEU A 1 101 ? -2.793 -4.586 -2.889 1.00 90.31 101 LEU A CA 1
ATOM 710 C C . LEU A 1 101 ? -1.597 -5.511 -2.755 1.00 90.31 101 LEU A C 1
ATOM 712 O O . LEU A 1 101 ? -0.689 -5.439 -3.579 1.00 90.31 101 LEU A O 1
ATOM 716 N N . VAL A 1 102 ? -1.608 -6.397 -1.762 1.00 93.69 102 VAL A N 1
ATOM 717 C CA . VAL A 1 102 ? -0.606 -7.458 -1.634 1.00 93.69 102 VAL A CA 1
ATOM 718 C C . VAL A 1 102 ? -0.596 -8.316 -2.897 1.00 93.69 102 VAL A C 1
ATOM 720 O O . VAL A 1 102 ? 0.460 -8.498 -3.501 1.00 93.69 102 VAL A O 1
ATOM 723 N N . VAL A 1 103 ? -1.766 -8.778 -3.348 1.00 95.06 103 VAL A N 1
ATOM 724 C CA . VAL A 1 103 ? -1.887 -9.598 -4.563 1.00 95.06 103 VAL A CA 1
ATOM 725 C C . VAL A 1 103 ? -1.408 -8.835 -5.797 1.00 95.06 103 VAL A C 1
ATOM 727 O O . VAL A 1 103 ? -0.625 -9.375 -6.574 1.00 95.06 103 VAL A O 1
ATOM 730 N N . LEU A 1 104 ? -1.821 -7.577 -5.968 1.00 92.06 104 LEU A N 1
ATOM 731 C CA . LEU A 1 104 ? -1.408 -6.751 -7.103 1.00 92.06 104 LEU A CA 1
ATOM 732 C C . LEU A 1 104 ? 0.096 -6.455 -7.095 1.00 92.06 104 LEU A C 1
ATOM 734 O O . LEU A 1 104 ? 0.721 -6.499 -8.150 1.00 92.06 104 LEU A O 1
ATOM 738 N N . GLY A 1 105 ? 0.693 -6.194 -5.930 1.00 91.06 105 GLY A N 1
ATOM 739 C CA . GLY A 1 105 ? 2.133 -5.964 -5.800 1.00 91.06 105 GLY A CA 1
ATOM 740 C C . GLY A 1 105 ? 2.950 -7.213 -6.131 1.00 91.06 105 GLY A C 1
ATOM 741 O O . GLY A 1 105 ? 3.923 -7.136 -6.879 1.00 91.06 105 GLY A O 1
ATOM 742 N N . VAL A 1 106 ? 2.517 -8.384 -5.652 1.00 94.44 106 VAL A N 1
ATOM 743 C CA . VAL A 1 106 ? 3.137 -9.669 -6.012 1.00 94.44 106 VAL A CA 1
ATOM 744 C C . VAL A 1 106 ? 2.970 -9.954 -7.505 1.00 94.44 106 VAL A C 1
ATOM 746 O O . VAL A 1 106 ? 3.936 -10.330 -8.164 1.00 94.44 106 VAL A O 1
ATOM 749 N N . ALA A 1 107 ? 1.779 -9.734 -8.067 1.00 93.06 107 ALA A N 1
ATOM 750 C CA . ALA A 1 107 ? 1.533 -9.911 -9.495 1.00 93.06 107 ALA A CA 1
ATOM 751 C C . ALA A 1 107 ? 2.410 -8.976 -10.345 1.00 93.06 107 ALA A C 1
ATOM 753 O O . ALA A 1 107 ? 2.988 -9.420 -11.334 1.00 93.06 107 ALA A O 1
ATOM 754 N N . ALA A 1 108 ? 2.573 -7.714 -9.936 1.00 89.31 108 ALA A N 1
ATOM 755 C CA . ALA A 1 108 ? 3.456 -6.764 -10.607 1.00 89.31 108 ALA A CA 1
ATOM 756 C C . ALA A 1 108 ? 4.918 -7.237 -10.595 1.00 89.31 108 ALA A C 1
ATOM 758 O O . ALA A 1 108 ? 5.585 -7.167 -11.625 1.00 89.31 108 ALA A O 1
ATOM 759 N N . LEU A 1 109 ? 5.395 -7.778 -9.467 1.00 91.44 109 LEU A N 1
ATOM 760 C CA . LEU A 1 109 ? 6.733 -8.368 -9.370 1.00 91.44 109 LEU A CA 1
ATOM 761 C C . LEU A 1 109 ? 6.895 -9.600 -10.263 1.00 91.44 109 LEU A C 1
ATOM 763 O O . LEU A 1 109 ? 7.936 -9.751 -10.885 1.00 91.44 109 LEU A O 1
ATOM 767 N N . MET A 1 110 ? 5.886 -10.469 -10.341 1.00 92.88 110 MET A N 1
ATOM 768 C CA . MET A 1 110 ? 5.938 -11.677 -11.173 1.00 92.88 110 MET A CA 1
ATOM 769 C C . MET A 1 110 ? 5.920 -11.354 -12.672 1.00 92.88 110 MET A C 1
ATOM 771 O O . MET A 1 110 ? 6.644 -11.977 -13.441 1.00 92.88 110 MET A O 1
ATOM 775 N N . VAL A 1 111 ? 5.091 -10.393 -13.091 1.00 90.50 111 VAL A N 1
ATOM 776 C CA . VAL A 1 111 ? 4.900 -10.047 -14.511 1.00 90.50 111 VAL A CA 1
ATOM 777 C C . VAL A 1 111 ? 6.000 -9.123 -15.032 1.00 90.50 111 VAL A C 1
ATOM 779 O O . VAL A 1 111 ? 6.359 -9.216 -16.200 1.00 90.50 111 VAL A O 1
ATOM 782 N N . GLY A 1 112 ? 6.516 -8.224 -14.192 1.00 85.75 112 GLY A N 1
ATOM 783 C CA . GLY A 1 112 ? 7.475 -7.191 -14.591 1.00 85.75 112 GLY A CA 1
ATOM 784 C C . GLY A 1 112 ? 8.886 -7.384 -14.046 1.00 85.75 112 GLY A C 1
ATOM 785 O O . GLY A 1 112 ? 9.630 -6.411 -14.014 1.00 85.75 112 GLY A O 1
ATOM 786 N N . TRP A 1 113 ? 9.250 -8.578 -13.564 1.00 87.69 113 TRP A N 1
ATOM 787 C CA . TRP A 1 113 ? 10.521 -8.817 -12.862 1.00 87.69 113 TRP A CA 1
ATOM 788 C C . TRP A 1 113 ? 11.754 -8.314 -13.628 1.00 87.69 113 TRP A C 1
ATOM 790 O O . TRP A 1 113 ? 12.634 -7.688 -13.048 1.00 87.69 113 TRP A O 1
ATOM 800 N N . ASP A 1 114 ? 11.798 -8.560 -14.935 1.00 90.88 114 ASP A N 1
ATOM 801 C CA . ASP A 1 114 ? 12.874 -8.156 -15.845 1.00 90.88 114 ASP A CA 1
ATOM 802 C C . ASP A 1 114 ? 12.898 -6.647 -16.138 1.00 90.88 114 ASP A C 1
ATOM 804 O O . ASP A 1 114 ? 13.892 -6.126 -16.645 1.00 90.88 114 ASP A O 1
ATOM 808 N N . GLN A 1 115 ? 11.824 -5.933 -15.797 1.00 90.44 115 GLN A N 1
ATOM 809 C CA . GLN A 1 115 ? 11.691 -4.492 -16.002 1.00 90.44 115 GLN A CA 1
ATOM 810 C C . GLN A 1 115 ? 12.132 -3.671 -14.792 1.00 90.44 115 GLN A C 1
ATOM 812 O O . GLN A 1 115 ? 12.360 -2.471 -14.946 1.00 90.44 115 GLN A O 1
ATOM 817 N N . PHE A 1 116 ? 12.261 -4.278 -13.609 1.00 88.75 116 PHE A N 1
ATOM 818 C CA . PHE A 1 116 ? 12.685 -3.596 -12.388 1.00 88.75 116 PHE A CA 1
ATOM 819 C C . PHE A 1 116 ? 14.191 -3.712 -12.159 1.00 88.75 116 PHE A C 1
ATOM 821 O O . PHE A 1 116 ? 14.794 -4.770 -12.337 1.00 88.75 116 PHE A O 1
ATOM 828 N N . THR A 1 117 ? 14.799 -2.648 -11.633 1.00 93.44 117 THR A N 1
ATOM 829 C CA . THR A 1 117 ? 16.080 -2.802 -10.931 1.00 93.44 117 THR A CA 1
ATOM 830 C C . THR A 1 117 ? 15.866 -3.559 -9.616 1.00 93.44 117 THR A C 1
ATOM 832 O O . THR A 1 117 ? 14.771 -3.558 -9.051 1.00 93.44 117 THR A O 1
ATOM 835 N N . VAL A 1 118 ? 16.916 -4.181 -9.068 1.00 91.56 118 VAL A N 1
ATOM 836 C CA . VAL A 1 118 ? 16.826 -4.909 -7.782 1.00 91.56 118 VAL A CA 1
ATOM 837 C C . VAL A 1 118 ? 16.333 -3.997 -6.654 1.00 91.56 118 VAL A C 1
ATOM 839 O O . VAL A 1 118 ? 15.486 -4.392 -5.854 1.00 91.56 118 VAL A O 1
ATOM 842 N N . ALA A 1 119 ? 16.823 -2.754 -6.616 1.00 90.56 119 ALA A N 1
ATOM 843 C CA . ALA A 1 119 ? 16.366 -1.754 -5.657 1.00 90.56 119 ALA A CA 1
ATOM 844 C C . ALA A 1 119 ? 14.878 -1.434 -5.855 1.00 90.56 119 ALA A C 1
ATOM 846 O O . ALA A 1 119 ? 14.135 -1.332 -4.879 1.00 90.56 119 ALA A O 1
ATOM 847 N N . ALA A 1 120 ? 14.426 -1.334 -7.106 1.00 90.25 120 ALA A N 1
ATOM 848 C CA . ALA A 1 120 ? 13.037 -1.036 -7.392 1.00 90.25 120 ALA A CA 1
ATOM 849 C C . ALA A 1 120 ? 12.092 -2.184 -7.006 1.00 90.25 120 ALA A C 1
ATOM 851 O O . ALA A 1 120 ? 11.068 -1.959 -6.359 1.00 90.25 120 ALA A O 1
ATOM 852 N N . ALA A 1 121 ? 12.479 -3.424 -7.313 1.00 90.50 121 ALA A N 1
ATOM 853 C CA . ALA A 1 121 ? 11.757 -4.618 -6.890 1.00 90.50 121 ALA A CA 1
ATOM 854 C C . ALA A 1 121 ? 11.667 -4.716 -5.356 1.00 90.50 121 ALA A C 1
ATOM 856 O O . ALA A 1 121 ? 10.614 -5.063 -4.819 1.00 90.50 121 ALA A O 1
ATOM 857 N N . ALA A 1 122 ? 12.729 -4.340 -4.634 1.00 92.69 122 ALA A N 1
ATOM 858 C CA . ALA A 1 122 ? 12.721 -4.302 -3.172 1.00 92.69 122 ALA A CA 1
ATOM 859 C C . ALA A 1 122 ? 11.722 -3.275 -2.608 1.00 92.69 122 ALA A C 1
ATOM 861 O O . ALA A 1 122 ? 11.078 -3.543 -1.595 1.00 92.69 122 ALA A O 1
ATOM 862 N N . VAL A 1 123 ? 11.541 -2.127 -3.269 1.00 92.75 123 VAL A N 1
ATOM 863 C CA . VAL A 1 123 ? 10.502 -1.150 -2.897 1.00 92.75 123 VAL A CA 1
ATOM 864 C C . VAL A 1 123 ? 9.103 -1.698 -3.194 1.00 92.75 123 VAL A C 1
ATOM 866 O O . VAL A 1 123 ? 8.199 -1.573 -2.381 1.00 92.75 123 VAL A O 1
ATOM 869 N N . VAL A 1 124 ? 8.876 -2.386 -4.309 1.00 92.06 124 VAL A N 1
ATOM 870 C CA . VAL A 1 124 ? 7.551 -2.998 -4.523 1.00 92.06 124 VAL A CA 1
ATOM 871 C C . VAL A 1 124 ? 7.276 -4.080 -3.466 1.00 92.06 124 VAL A C 1
ATOM 873 O O . VAL A 1 124 ? 6.195 -4.112 -2.875 1.00 92.06 124 VAL A O 1
ATOM 876 N N . LEU A 1 125 ? 8.277 -4.905 -3.142 1.00 93.06 125 LEU A N 1
ATOM 877 C CA . LEU A 1 125 ? 8.174 -5.934 -2.106 1.00 93.06 125 LEU A CA 1
ATOM 878 C C . LEU A 1 125 ? 7.949 -5.342 -0.706 1.00 93.06 125 LEU A C 1
ATOM 880 O O . LEU A 1 125 ? 7.146 -5.866 0.062 1.00 93.06 125 LEU A O 1
ATOM 884 N N . GLY A 1 126 ? 8.608 -4.234 -0.365 1.00 90.38 126 GLY A N 1
ATOM 885 C CA . GLY A 1 126 ? 8.369 -3.545 0.902 1.00 90.38 126 GLY A CA 1
ATOM 886 C C . GLY A 1 126 ? 6.930 -3.030 1.015 1.00 90.38 126 GLY A C 1
ATOM 887 O O . GLY A 1 126 ? 6.321 -3.157 2.078 1.00 90.38 126 GLY A O 1
ATOM 888 N N . GLY A 1 127 ? 6.345 -2.552 -0.089 1.00 88.19 127 GLY A N 1
ATOM 889 C CA . GLY A 1 127 ? 4.933 -2.173 -0.156 1.00 88.19 127 GLY A CA 1
ATOM 890 C C . GLY A 1 127 ? 4.003 -3.354 0.119 1.00 88.19 127 GLY A C 1
ATOM 891 O O . GLY A 1 127 ? 3.063 -3.226 0.903 1.00 88.19 127 GLY A O 1
ATOM 892 N N . VAL A 1 128 ? 4.314 -4.526 -0.442 1.00 92.44 128 VAL A N 1
ATOM 893 C CA . VAL A 1 128 ? 3.598 -5.783 -0.163 1.00 92.44 128 VAL A CA 1
ATOM 894 C C . VAL A 1 128 ? 3.674 -6.142 1.324 1.00 92.44 128 VAL A C 1
ATOM 896 O O . VAL A 1 128 ? 2.650 -6.423 1.946 1.00 92.44 128 VAL A O 1
ATOM 899 N N . VAL A 1 129 ? 4.864 -6.084 1.925 1.00 93.88 129 VAL A N 1
ATOM 900 C CA . VAL A 1 129 ? 5.056 -6.395 3.351 1.00 93.88 129 VAL A CA 1
ATOM 901 C C . VAL A 1 129 ? 4.261 -5.434 4.237 1.00 93.88 129 VAL A C 1
ATOM 903 O O . VAL A 1 129 ? 3.573 -5.874 5.155 1.00 93.88 129 VAL A O 1
ATOM 906 N N . ILE A 1 130 ? 4.289 -4.132 3.951 1.00 91.38 130 ILE A N 1
ATOM 907 C CA . ILE A 1 130 ? 3.528 -3.128 4.711 1.00 91.38 130 ILE A CA 1
ATOM 908 C C . ILE A 1 130 ? 2.020 -3.308 4.522 1.00 91.38 130 ILE A C 1
ATOM 910 O O . ILE A 1 130 ? 1.257 -3.127 5.473 1.00 91.38 130 ILE A O 1
ATOM 914 N N . GLY A 1 131 ? 1.584 -3.694 3.321 1.00 87.50 131 GLY A N 1
ATOM 915 C CA . GLY A 1 131 ? 0.213 -4.109 3.035 1.00 87.50 131 GLY A CA 1
ATOM 916 C C . GLY A 1 131 ? -0.241 -5.232 3.964 1.00 87.50 131 GLY A C 1
ATOM 917 O O . GLY A 1 131 ? -1.198 -5.065 4.718 1.00 87.50 131 GLY A O 1
ATOM 918 N N . ALA A 1 132 ? 0.506 -6.336 3.972 1.00 90.12 132 ALA A N 1
ATOM 919 C CA . ALA A 1 132 ? 0.204 -7.512 4.781 1.00 90.12 132 ALA A CA 1
ATOM 920 C C . ALA A 1 132 ? 0.250 -7.226 6.292 1.00 90.12 132 ALA A C 1
ATOM 922 O O . ALA A 1 132 ? -0.650 -7.629 7.029 1.00 90.12 132 ALA A O 1
ATOM 923 N N . LEU A 1 133 ? 1.271 -6.500 6.761 1.00 90.56 133 LEU A N 1
ATOM 924 C CA . LEU A 1 133 ? 1.403 -6.139 8.174 1.00 90.56 133 LEU A CA 1
ATOM 925 C C . LEU A 1 133 ? 0.280 -5.208 8.630 1.00 90.56 133 LEU A C 1
ATOM 927 O O . LEU A 1 133 ? -0.250 -5.391 9.721 1.00 90.56 133 LEU A O 1
ATOM 931 N N . SER A 1 134 ? -0.117 -4.241 7.803 1.00 88.19 134 SER A N 1
ATOM 932 C CA . SER A 1 134 ? -1.262 -3.377 8.099 1.00 88.19 134 SER A CA 1
ATOM 933 C C . SER A 1 134 ? -2.548 -4.183 8.251 1.00 88.19 134 SER A C 1
ATOM 935 O O . SER A 1 134 ? -3.227 -4.033 9.265 1.00 88.19 134 SER A O 1
ATOM 937 N N . ALA A 1 135 ? -2.838 -5.087 7.309 1.00 87.62 135 ALA A N 1
ATOM 938 C CA . ALA A 1 135 ? -4.007 -5.960 7.384 1.00 87.62 135 ALA A CA 1
ATOM 939 C C . ALA A 1 135 ? -4.016 -6.776 8.685 1.00 87.62 135 ALA A C 1
ATOM 941 O O . ALA A 1 135 ? -5.026 -6.820 9.388 1.00 87.62 135 ALA A O 1
ATOM 942 N N . ALA A 1 136 ? -2.871 -7.369 9.036 1.00 88.56 136 ALA A N 1
ATOM 943 C CA . ALA A 1 136 ? -2.714 -8.144 10.259 1.00 88.56 136 ALA A CA 1
ATOM 944 C C . ALA A 1 136 ? -2.918 -7.288 11.518 1.00 88.56 136 ALA A C 1
ATOM 946 O O . ALA A 1 136 ? -3.664 -7.681 12.409 1.00 88.56 136 ALA A O 1
ATOM 947 N N . VAL A 1 137 ? -2.302 -6.103 11.593 1.00 87.75 137 VAL A N 1
ATOM 948 C CA . VAL A 1 137 ? -2.441 -5.205 12.751 1.00 87.75 137 VAL A CA 1
ATOM 949 C C . VAL A 1 137 ? -3.884 -4.735 12.908 1.00 87.75 137 VAL A C 1
ATOM 951 O O . VAL A 1 137 ? -4.408 -4.762 14.018 1.00 87.75 137 VAL A O 1
ATOM 954 N N . VAL A 1 138 ? -4.547 -4.346 11.816 1.00 85.62 138 VAL A N 1
ATOM 955 C CA . VAL A 1 138 ? -5.956 -3.929 11.835 1.00 85.62 138 VAL A CA 1
ATOM 956 C C . VAL A 1 138 ? -6.851 -5.069 12.330 1.00 85.62 138 VAL A C 1
ATOM 958 O O . VAL A 1 138 ? -7.682 -4.844 13.210 1.00 85.62 138 VAL A O 1
ATOM 961 N N . ALA A 1 139 ? -6.648 -6.294 11.840 1.00 84.50 139 ALA A N 1
ATOM 962 C CA . ALA A 1 139 ? -7.403 -7.470 12.274 1.00 84.50 139 ALA A CA 1
ATOM 963 C C . ALA A 1 139 ? -7.144 -7.839 13.748 1.00 84.50 139 ALA A C 1
ATOM 965 O O . ALA A 1 139 ? -8.077 -8.139 14.484 1.00 84.50 139 ALA A O 1
ATOM 966 N N . ILE A 1 140 ? -5.894 -7.779 14.216 1.00 85.81 140 ILE A N 1
ATOM 967 C CA . ILE A 1 140 ? -5.544 -8.113 15.606 1.00 85.81 140 ILE A CA 1
ATOM 968 C C . ILE A 1 140 ? -6.101 -7.071 16.577 1.00 85.81 140 ILE A C 1
ATOM 970 O O . ILE A 1 140 ? -6.719 -7.429 17.575 1.00 85.81 140 ILE A O 1
ATOM 974 N N . VAL A 1 141 ? -5.898 -5.779 16.295 1.00 83.88 141 VAL A N 1
ATOM 975 C CA . VAL A 1 141 ? -6.363 -4.685 17.167 1.00 83.88 141 VAL A CA 1
ATOM 976 C C . VAL A 1 141 ? -7.884 -4.718 17.327 1.00 83.88 141 VAL A C 1
ATOM 978 O O . VAL A 1 141 ? -8.399 -4.383 18.391 1.00 83.88 141 VAL A O 1
ATOM 981 N N . THR A 1 142 ? -8.602 -5.138 16.287 1.00 75.56 142 THR A N 1
ATOM 982 C CA . THR A 1 142 ? -10.063 -5.252 16.317 1.00 75.56 142 THR A CA 1
ATOM 983 C C . THR A 1 142 ? -10.519 -6.527 17.024 1.00 75.56 142 THR A C 1
AT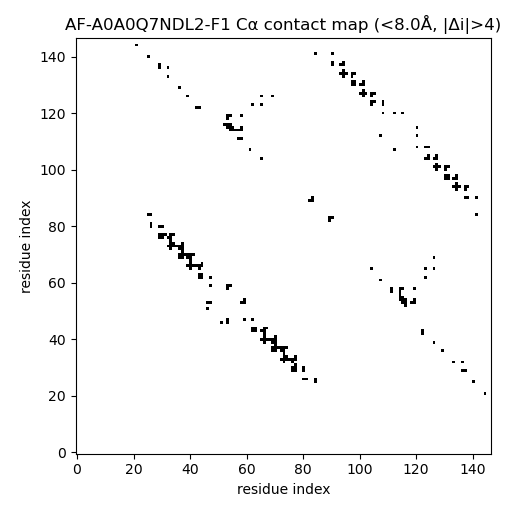OM 985 O O . THR A 1 142 ? -11.357 -6.429 17.914 1.00 75.56 142 THR A O 1
ATOM 988 N N . ALA A 1 143 ? -9.893 -7.678 16.763 1.00 79.12 143 ALA A N 1
ATOM 989 C CA . ALA A 1 143 ? -10.205 -8.934 17.453 1.00 79.12 143 ALA A CA 1
ATOM 990 C C . ALA A 1 143 ? -9.964 -8.869 18.975 1.00 79.12 143 ALA A C 1
ATOM 992 O O . ALA A 1 143 ? -10.770 -9.365 19.755 1.00 79.12 143 ALA A O 1
ATOM 993 N N . VAL A 1 144 ? -8.886 -8.213 19.423 1.00 78.19 144 VAL A N 1
ATOM 994 C CA . VAL A 1 144 ? -8.581 -8.044 20.861 1.00 78.19 144 VAL A CA 1
ATOM 995 C C . VAL A 1 144 ? -9.627 -7.181 21.578 1.00 78.19 144 VAL A C 1
ATOM 997 O O . VAL A 1 144 ? -9.760 -7.267 22.792 1.00 78.19 144 VAL A O 1
ATOM 1000 N N . ARG A 1 145 ? -10.384 -6.351 20.855 1.00 67.38 145 ARG A N 1
ATOM 1001 C CA . ARG A 1 145 ? -11.451 -5.531 21.441 1.00 67.38 145 ARG A CA 1
ATOM 1002 C C . ARG A 1 145 ? -12.722 -6.332 21.745 1.00 67.38 145 ARG A C 1
ATOM 1004 O O . ARG A 1 145 ? -13.512 -5.888 22.573 1.00 67.38 145 ARG A O 1
ATOM 1011 N N . GLU A 1 146 ? -12.936 -7.450 21.056 1.00 58.53 146 GLU A N 1
ATOM 1012 C CA . GLU A 1 146 ? -14.112 -8.313 21.232 1.00 58.53 146 GLU A CA 1
ATOM 1013 C C . GLU A 1 146 ? -13.935 -9.369 22.336 1.00 58.53 146 GLU A C 1
ATOM 1015 O O . GLU A 1 146 ? -14.927 -9.953 22.772 1.00 58.53 146 GLU A O 1
ATOM 1020 N N . ALA A 1 147 ? -12.694 -9.611 22.777 1.00 56.84 147 ALA A N 1
ATOM 1021 C CA . ALA A 1 147 ? -12.329 -10.579 23.816 1.00 56.84 147 ALA A CA 1
ATOM 1022 C C . ALA A 1 147 ? -12.405 -9.987 25.233 1.00 56.84 147 ALA A C 1
ATOM 1024 O O . ALA A 1 147 ? -12.827 -10.733 26.147 1.00 56.84 147 ALA A O 1
#

Mean predicted aligned error: 9.7 Å

pLDDT: mean 81.74, std 17.07, range [35.38, 95.56]

Radius of gyration: 22.66 Å; Cα contacts (8 Å, |Δi|>4): 138; chains: 1; bounding box: 36×51×75 Å

Secondary structure (DSSP, 8-state):
-----------------SS-HHHHHHHHHHHHHHHHHHHHHHHHHHHHHTT---BSTTHHHHHHHHHHHHHHHHHHHHHHHHHHTT-HHHHHHHHHHHHHHHHHHHHHHHHSGGGB-HHHHHHHHHHHHHHHHHHHHHHHHHHHHH-